Protein 6TIF (pdb70)

B-factor: mean 27.24, std 13.53, range [11.09, 90.0]

Nearest PDB structures (foldseek):
  6tif-assembly1_A  TM=1.012E+00  e=1.739E-13  Listeria monocytogenes EGD-e
  7y8z-assembly1_A  TM=9.713E-01  e=7.853E-07  Streptococcus suis
  7y8z-assembly1_B  TM=9.029E-01  e=2.922E-07  Streptococcus suis
  7y86-assembly1_A  TM=8.867E-01  e=3.058E-06  Streptococcus suis
  5us5-assembly1_B  TM=7.393E-01  e=7.383E-07  Enterococcus faecalis V583

Sequence (171 aa):
DSKDQTMFYNFGDDSIEEDVKKLMKQVYVALEEKGYNPVNQIVGYLLSGDPAYIPRHKDARSMMIRRLERDEIIEELVKAYLKNNEIGDQTMFYNFGDDSIEEDVKKLMKQVYVALEEKGYNPVNQIVGYLLSGDPAYIPRHKDARSMIRRLERDEIIEELVKAYLKNNEIG

Radius of gyration: 17.4 Å; Cα contacts (8 Å, |Δi|>4): 163; chains: 2; bounding box: 44×41×52 Å

InterPro domains:
  IPR009309 IreB regulatory phosphoprotein-like [MF_01507] (1-85)
  IPR009309 IreB regulatory phosphoprotein-like [NF003997] (4-84)
  IPR009309 IreB regulatory phosphoprotein-like [PF06135] (5-83)
  IPR009309 IreB regulatory phosphoprotein-like [PIRSF037258] (1-86)
  IPR009309 IreB regulatory phosphoprotein-like [PTHR40067] (1-87)

Foldseek 3Di:
DDDDDPPDDDPDDDDLLRLLVVLLVQQCCVQVVVPHDSVVLVVVCLVPVDCVSGDPGDCNSVSSVVDDSVSNVVSVVVVVCVVVVND/DDDDDDDVCPCVLLVLLVVLLVQQQVQQVVVPHDSVVLLVVCLVPVDLVSTDPGSPSSVSVVVDDSVSNVVNVVVVVDVVVVDD

Secondary structure (P-SEA, 3-state):
cbbbbbccccaaaaaaaaaaaaaaaaaaaaaccaaaaaaaaaaacccccccccccaaaaaaaaccaaaaaaaaaaaaaaaaccc/cccccccccccccccaaaaaaaaaaaaaaaaaaaccaaaaaaaaaaacccccccccccaaaaaaaaccaaaaaaaaaaaaaaaaccc

Organism: Listeria monocytogenes serovar 1/2a (strain ATCC BAA-679 / EGD-e) (NCBI:txid169963)

Structure (mmCIF, N/CA/C/O backbone):
data_6TIF
#
_entry.id   6TIF
#
_cell.length_a   38.788
_cell.length_b   58.619
_cell.length_c   74.449
_cell.angle_alpha   90.000
_cell.angle_beta   90.000
_cell.angle_gamma   90.000
#
_symmetry.space_group_name_H-M   'P 21 21 21'
#
loop_
_entity.id
_entity.type
_entity.pdbx_description
1 polymer 'UPF0297 protein lmo1503'
2 non-polymer 'SULFATE ION'
3 water water
#
loop_
_atom_site.group_PDB
_atom_site.id
_atom_site.type_symbol
_atom_site.label_atom_id
_atom_site.label_alt_id
_atom_site.label_comp_id
_atom_site.label_asym_id
_atom_site.label_entity_id
_atom_site.label_seq_id
_atom_site.pdbx_PDB_ins_code
_atom_site.Cartn_x
_atom_site.Cartn_y
_atom_site.Cartn_z
_atom_site.occupancy
_atom_site.B_iso_or_equiv
_atom_site.auth_seq_id
_atom_site.auth_comp_id
_atom_site.auth_asym_id
_atom_site.auth_atom_id
_atom_site.pdbx_PDB_model_num
ATOM 1 N N . ASP A 1 2 ? 7.581 0.687 16.382 1.000 58.434 2 ASP B N 1
ATOM 2 C CA . ASP A 1 2 ? 6.678 0.518 17.567 1.000 62.253 2 ASP B CA 1
ATOM 3 C C . ASP A 1 2 ? 5.493 -0.411 17.250 1.000 59.495 2 ASP B C 1
ATOM 4 O O . ASP A 1 2 ? 4.422 -0.224 17.917 1.000 48.820 2 ASP B O 1
ATOM 7 N N . SER A 1 3 ? 5.672 -1.371 16.315 1.000 53.572 3 SER B N 1
ATOM 8 C CA . SER A 1 3 ? 4.677 -2.414 15.908 1.000 46.248 3 SER B CA 1
ATOM 9 C C . SER A 1 3 ? 4.979 -3.734 16.646 1.000 42.115 3 SER B C 1
ATOM 10 O O . SER A 1 3 ? 6.158 -3.968 16.942 1.000 69.993 3 SER B O 1
ATOM 18 N N . LYS A 1 4 ? 3.981 -4.577 16.931 1.000 38.801 4 LYS B N 1
ATOM 19 C CA . LYS A 1 4 ? 4.180 -5.895 17.603 1.000 46.527 4 LYS B CA 1
ATOM 20 C C . LYS A 1 4 ? 3.144 -6.907 17.095 1.000 46.753 4 LYS B C 1
ATOM 21 O O . LYS A 1 4 ? 2.408 -6.541 16.170 1.000 45.944 4 LYS B O 1
ATOM 40 N N . ASP A 1 5 ? 3.128 -8.137 17.637 1.000 43.316 5 ASP B N 1
ATOM 41 C CA . ASP A 1 5 ? 2.147 -9.199 17.265 1.000 37.751 5 ASP B CA 1
ATOM 42 C C . ASP A 1 5 ? 1.954 -10.189 18.419 1.000 38.086 5 ASP B C 1
ATOM 43 O O . ASP A 1 5 ? 2.979 -10.690 18.954 1.000 42.576 5 ASP B O 1
ATOM 52 N N . GLN A 1 6 ? 0.682 -10.477 18.732 1.000 43.541 6 GLN B N 1
ATOM 53 C CA . GLN A 1 6 ? 0.221 -11.465 19.752 1.000 43.972 6 GLN B CA 1
ATOM 54 C C . GLN A 1 6 ? 0.462 -12.877 19.201 1.000 43.722 6 GLN B C 1
ATOM 55 O O . GLN A 1 6 ? -0.248 -13.289 18.252 1.000 56.250 6 GLN B O 1
ATOM 64 N N . THR A 1 7 ? 1.471 -13.547 19.771 1.000 37.197 7 THR B N 1
ATOM 65 C CA . THR A 1 7 ? 1.928 -14.926 19.472 1.000 29.246 7 THR B CA 1
ATOM 66 C C . THR A 1 7 ? 1.029 -15.956 20.172 1.000 32.034 7 THR B C 1
ATOM 67 O O . THR A 1 7 ? 1.613 -16.901 20.788 1.000 25.192 7 THR B O 1
ATOM 78 N N . MET A 1 8 ? -0.303 -15.869 19.953 1.000 35.901 8 MET B N 1
ATOM 79 C CA . MET A 1 8 ? -1.404 -16.626 20.657 1.000 50.493 8 MET B CA 1
ATOM 80 C C . MET A 1 8 ? -2.144 -17.659 19.758 1.000 41.541 8 MET B C 1
ATOM 81 O O . MET A 1 8 ? -3.067 -18.353 20.260 1.000 52.580 8 MET B O 1
ATOM 95 N N . PHE A 1 9 ? -1.819 -17.725 18.462 1.000 35.597 9 PHE B N 1
ATOM 96 C CA . PHE A 1 9 ? -2.283 -18.710 17.434 1.000 26.742 9 PHE B CA 1
ATOM 97 C C . PHE A 1 9 ? -1.394 -18.476 16.223 1.000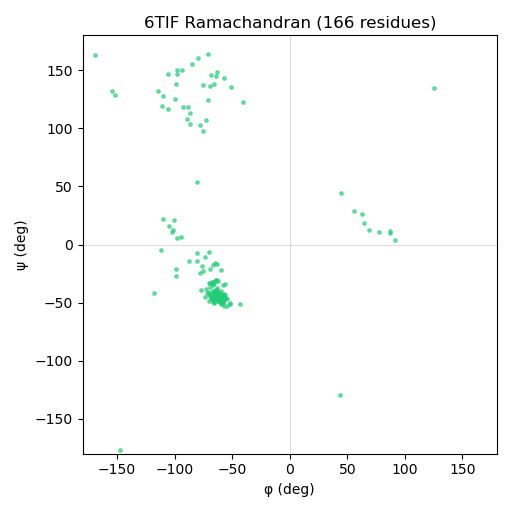 21.626 9 PHE B C 1
ATOM 98 O O . PHE A 1 9 ? -0.673 -17.424 16.207 1.000 23.530 9 PHE B O 1
ATOM 115 N N . TYR A 1 10 ? -1.335 -19.407 15.275 1.000 15.947 10 TYR B N 1
ATOM 116 C CA . TYR A 1 10 ? -0.523 -19.176 14.066 1.000 15.123 10 TYR B CA 1
ATOM 117 C C . TYR A 1 10 ? -1.230 -18.125 13.231 1.000 13.428 10 TYR B C 1
ATOM 118 O O . TYR A 1 10 ? -2.416 -18.293 12.867 1.000 15.442 10 TYR B O 1
ATOM 136 N N . ASN A 1 11 ? -0.480 -17.076 12.947 1.000 15.833 11 ASN B N 1
ATOM 137 C CA . ASN A 1 11 ? -0.968 -15.842 12.312 1.000 15.815 11 ASN B CA 1
ATOM 138 C C . ASN A 1 11 ? -0.369 -15.794 10.920 1.000 14.131 11 ASN B C 1
ATOM 139 O O . ASN A 1 11 ? 0.865 -15.675 10.794 1.000 19.161 11 ASN B O 1
ATOM 150 N N . PHE A 1 12 ? -1.204 -15.780 9.880 1.000 15.760 12 PHE B N 1
ATOM 151 C CA . PHE A 1 12 ? -0.682 -15.802 8.502 1.000 18.473 12 PHE B CA 1
ATOM 152 C C . PHE A 1 12 ? -0.709 -14.408 7.890 1.000 20.646 12 PHE B C 1
ATOM 153 O O . PHE A 1 12 ? -0.514 -14.289 6.654 1.000 27.228 12 PHE B O 1
ATOM 170 N N . GLY A 1 13 ? -0.927 -13.394 8.729 1.000 19.076 13 GLY B N 1
ATOM 171 C CA . GLY A 1 13 ? -0.733 -11.988 8.350 1.000 19.883 13 GLY B CA 1
ATOM 172 C C . GLY A 1 13 ? -1.982 -11.163 8.602 1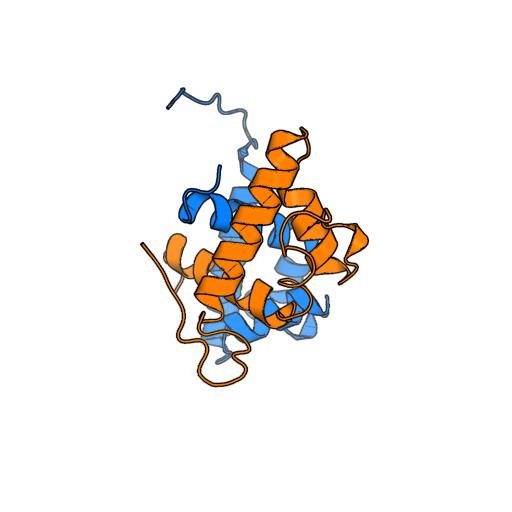.000 16.178 13 GLY B C 1
ATOM 173 O O . GLY A 1 13 ? -3.101 -11.599 8.210 1.000 19.440 13 GLY B O 1
ATOM 177 N N . ASP A 1 14 ? -1.777 -9.997 9.195 1.000 16.496 14 ASP B N 1
ATOM 178 C CA . ASP A 1 14 ? -2.828 -9.000 9.514 1.000 15.663 14 ASP B CA 1
ATOM 179 C C . ASP A 1 14 ? -2.881 -7.891 8.455 1.000 17.632 14 ASP B C 1
ATOM 180 O O . ASP A 1 14 ? -3.898 -7.184 8.397 1.000 24.889 14 ASP B O 1
ATOM 189 N N . ASP A 1 15 ? -1.802 -7.688 7.676 1.000 17.606 15 ASP B N 1
ATOM 190 C CA . ASP A 1 15 ? -1.783 -6.636 6.640 1.000 16.577 15 ASP B CA 1
ATOM 191 C C . ASP A 1 15 ? -2.936 -6.842 5.658 1.000 16.357 15 ASP B C 1
ATOM 192 O O . ASP A 1 15 ? -3.220 -7.989 5.295 1.000 19.531 15 ASP B O 1
ATOM 201 N N . SER A 1 16 ? -3.514 -5.740 5.197 1.000 17.124 16 SER B N 1
ATOM 202 C CA . SER A 1 16 ? -4.430 -5.703 4.028 1.000 17.057 16 SER B CA 1
ATOM 203 C C . SER A 1 16 ? -3.598 -5.952 2.759 1.000 15.560 16 SER B C 1
ATOM 204 O O . SER A 1 16 ? -2.329 -5.841 2.821 1.000 17.504 16 SER B O 1
ATOM 212 N N . ILE A 1 17 ? -4.238 -6.283 1.642 1.000 16.220 17 ILE B N 1
ATOM 213 C CA . ILE A 1 17 ? -3.484 -6.393 0.350 1.000 18.854 17 ILE B CA 1
ATOM 214 C C . ILE A 1 17 ? -2.779 -5.066 0.071 1.000 18.234 17 ILE B C 1
ATOM 215 O O . ILE A 1 17 ? -1.624 -5.101 -0.409 1.000 19.686 17 ILE B O 1
ATOM 231 N N . GLU A 1 18 ? -3.461 -3.939 0.291 1.000 18.776 18 GLU B N 1
ATOM 232 C CA . GLU A 1 18 ? -2.865 -2.611 0.045 1.000 17.523 18 GLU B CA 1
ATOM 233 C C . GLU A 1 18 ? -1.545 -2.501 0.839 1.000 17.043 18 GLU B C 1
ATOM 234 O O . GLU A 1 18 ? -0.493 -2.059 0.236 1.000 17.838 18 GLU B O 1
ATOM 246 N N . GLU A 1 19 ? -1.545 -2.896 2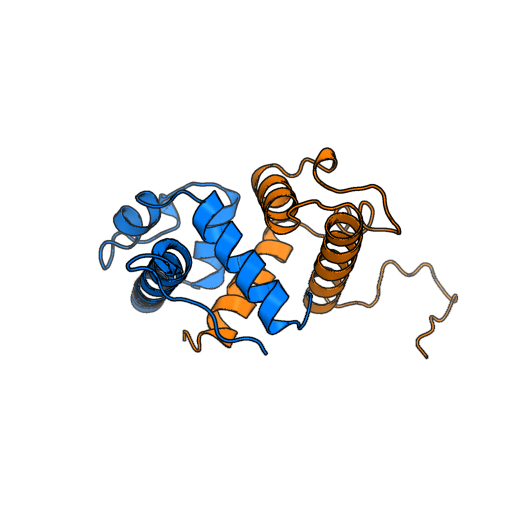.115 1.000 18.501 19 GLU B N 1
ATOM 247 C CA . GLU A 1 19 ? -0.317 -2.844 2.960 1.000 19.145 19 GLU B CA 1
ATOM 248 C C . GLU A 1 19 ? 0.755 -3.797 2.426 1.000 16.487 19 GLU B C 1
ATOM 249 O O . GLU A 1 19 ? 1.971 -3.386 2.445 1.000 20.260 19 GLU B O 1
ATOM 261 N N . ASP A 1 20 ? 0.347 -5.008 2.033 1.000 15.881 20 ASP B N 1
ATOM 262 C CA . ASP A 1 20 ? 1.281 -6.050 1.562 1.000 15.216 20 ASP B CA 1
ATOM 263 C C . ASP A 1 20 ? 1.957 -5.535 0.299 1.000 15.165 20 ASP B C 1
ATOM 264 O O . ASP A 1 20 ? 3.190 -5.716 0.160 1.000 17.234 20 ASP B O 1
ATOM 273 N N . VAL A 1 21 ? 1.185 -4.991 -0.642 1.000 16.114 21 VAL B N 1
ATOM 274 C CA . VAL A 1 21 ? 1.803 -4.489 -1.898 1.000 14.969 21 VAL B CA 1
ATOM 275 C C . VAL A 1 21 ? 2.810 -3.377 -1.582 1.000 14.875 21 VAL B C 1
ATOM 276 O O . VAL A 1 21 ? 3.901 -3.354 -2.197 1.000 17.262 21 VAL B O 1
ATOM 289 N N . LYS A 1 22 ? 2.467 -2.459 -0.696 1.000 15.062 22 LYS B N 1
ATOM 290 C CA . LYS A 1 22 ? 3.386 -1.354 -0.358 1.000 15.497 22 LYS B CA 1
ATOM 291 C C . LYS A 1 22 ? 4.671 -1.941 0.232 1.000 17.286 22 LYS B C 1
ATOM 292 O O . LYS A 1 22 ? 5.802 -1.515 -0.203 1.000 21.433 22 LYS B O 1
ATOM 311 N N . LYS A 1 23 ? 4.537 -2.918 1.120 1.000 16.595 23 LYS B N 1
ATOM 312 C CA . LYS A 1 23 ? 5.725 -3.515 1.794 1.000 19.310 23 LYS B CA 1
ATOM 313 C C . LYS A 1 23 ? 6.600 -4.196 0.741 1.000 17.356 23 LYS B C 1
ATOM 314 O O . LYS A 1 23 ? 7.836 -4.026 0.772 1.000 19.743 23 LYS B O 1
ATOM 333 N N . LEU A 1 24 ? 5.990 -4.970 -0.140 1.000 15.784 24 LEU B N 1
ATOM 334 C CA . LEU A 1 24 ? 6.720 -5.704 -1.199 1.000 16.235 24 LEU B CA 1
ATOM 335 C C . LEU A 1 24 ? 7.458 -4.692 -2.065 1.000 16.551 24 LEU B C 1
ATOM 336 O O . LEU A 1 24 ? 8.692 -4.880 -2.376 1.000 16.453 24 LEU B O 1
ATOM 352 N N . MET A 1 25 ? 6.751 -3.676 -2.524 1.000 18.258 25 MET B N 1
ATOM 353 C CA . MET A 1 25 ? 7.334 -2.707 -3.488 1.000 17.673 25 MET B CA 1
ATOM 354 C C . MET A 1 25 ? 8.505 -1.976 -2.828 1.000 17.362 25 MET B C 1
ATOM 355 O O . MET A 1 25 ? 9.558 -1.780 -3.487 1.000 18.445 25 MET B O 1
ATOM 369 N N . LYS A 1 26 ? 8.363 -1.631 -1.543 1.000 16.882 26 LYS B N 1
ATOM 370 C CA . LYS A 1 26 ? 9.442 -0.913 -0.815 1.000 19.942 26 LYS B CA 1
ATOM 371 C C . LYS A 1 26 ? 10.668 -1.824 -0.654 1.000 18.283 26 LYS B C 1
ATOM 372 O O . LYS A 1 26 ? 11.813 -1.374 -0.935 1.000 21.105 26 LYS B O 1
ATOM 391 N N . GLN A 1 27 ? 10.462 -3.041 -0.179 1.000 19.246 27 GLN B N 1
ATOM 392 C CA . GLN A 1 27 ? 11.581 -3.986 0.104 1.000 21.717 27 GLN B CA 1
ATOM 393 C C . GLN A 1 27 ? 12.330 -4.245 -1.209 1.000 19.261 27 GLN B C 1
ATOM 394 O O . GLN A 1 27 ? 13.562 -4.224 -1.211 1.000 22.579 27 GLN B O 1
ATOM 408 N N . VAL A 1 28 ? 11.609 -4.502 -2.289 1.000 16.511 28 VAL B N 1
ATOM 409 C CA . VAL A 1 28 ? 12.253 -4.863 -3.583 1.000 15.615 28 VAL B CA 1
ATOM 410 C C . VAL A 1 28 ? 13.006 -3.659 -4.114 1.000 17.365 28 VAL B C 1
ATOM 411 O O . VAL A 1 28 ? 14.153 -3.836 -4.577 1.000 18.505 28 VAL B O 1
ATOM 424 N N . TYR A 1 29 ? 12.376 -2.497 -4.080 1.000 16.457 29 TYR B N 1
ATOM 425 C CA . TYR A 1 29 ? 12.986 -1.239 -4.568 1.000 19.716 29 TYR B CA 1
ATOM 426 C C . TYR A 1 29 ? 14.299 -0.991 -3.825 1.000 20.337 29 TYR B C 1
ATOM 427 O O . TYR A 1 29 ? 15.328 -0.746 -4.489 1.000 20.011 29 TYR B O 1
ATOM 445 N N . VAL A 1 30 ? 14.266 -1.012 -2.487 1.000 19.698 30 VAL B N 1
ATOM 446 C CA . VAL A 1 30 ? 15.466 -0.710 -1.658 1.000 22.691 30 VAL B CA 1
ATOM 447 C C . VAL A 1 30 ? 16.555 -1.727 -2.001 1.000 22.897 30 VAL B C 1
ATOM 448 O O . VAL A 1 30 ? 17.711 -1.287 -2.213 1.000 27.731 30 VAL B O 1
ATOM 461 N N . ALA A 1 31 ? 16.232 -3.023 -2.048 1.000 22.188 31 ALA B N 1
ATOM 462 C CA . ALA A 1 31 ? 17.242 -4.093 -2.259 1.000 23.235 31 ALA B CA 1
ATOM 463 C C . ALA A 1 31 ? 17.950 -3.844 -3.603 1.000 23.545 31 ALA B C 1
ATOM 464 O O . ALA A 1 31 ? 19.209 -3.948 -3.736 1.000 24.598 31 ALA B O 1
ATOM 471 N N . LEU A 1 32 ? 17.159 -3.554 -4.621 1.000 18.180 32 LEU B N 1
ATOM 472 C CA . LEU A 1 32 ? 17.693 -3.380 -5.988 1.000 16.730 32 LEU B CA 1
ATOM 473 C C . LEU A 1 32 ? 18.440 -2.041 -6.114 1.000 16.808 32 LEU B C 1
ATOM 474 O O . LEU A 1 32 ? 19.566 -2.036 -6.731 1.000 18.314 32 LEU B O 1
ATOM 490 N N . GLU A 1 33 ? 17.869 -0.961 -5.606 1.000 20.002 33 GLU B N 1
ATOM 491 C CA . GLU A 1 33 ? 18.440 0.408 -5.737 1.000 22.583 33 GLU B CA 1
ATOM 492 C C . GLU A 1 33 ? 19.825 0.442 -5.081 1.000 23.802 33 GLU B C 1
ATOM 493 O O . GLU A 1 33 ? 20.793 0.978 -5.722 1.000 27.086 33 GLU B O 1
ATOM 505 N N . GLU A 1 34 ? 19.957 -0.199 -3.919 1.000 25.883 34 GLU B N 1
ATOM 506 C CA . GLU A 1 34 ? 21.233 -0.281 -3.150 1.000 30.943 34 GLU B CA 1
ATOM 507 C C . GLU A 1 34 ? 22.341 -0.911 -4.007 1.000 27.868 34 GLU B C 1
ATOM 508 O O . GLU A 1 34 ? 23.540 -0.552 -3.820 1.000 34.166 34 GLU B O 1
ATOM 520 N N . LYS A 1 35 ? 21.985 -1.872 -4.857 1.000 25.829 35 LYS B N 1
ATOM 521 C CA . LYS A 1 35 ? 22.954 -2.685 -5.633 1.000 24.100 35 LYS B CA 1
ATOM 522 C C . LYS A 1 35 ? 23.116 -2.144 -7.068 1.000 24.274 35 LYS B C 1
ATOM 523 O O . LYS A 1 35 ? 23.871 -2.775 -7.814 1.000 27.547 35 LYS B O 1
ATOM 542 N N . GLY A 1 36 ? 22.508 -1.004 -7.422 1.000 21.548 36 GLY B N 1
ATOM 543 C CA . GLY A 1 36 ? 22.698 -0.309 -8.716 1.000 22.148 36 GLY B CA 1
ATOM 544 C C . GLY A 1 36 ? 21.7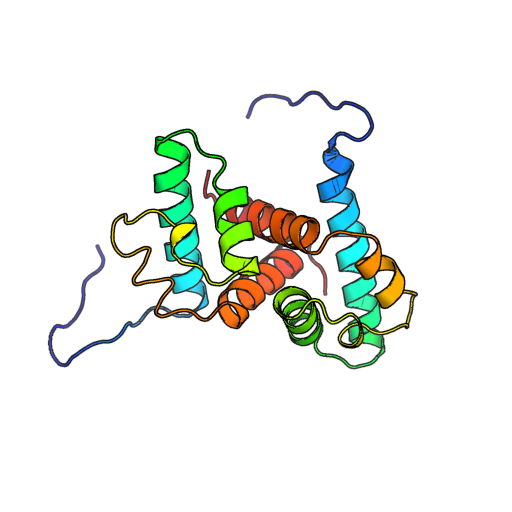62 -0.800 -9.813 1.000 18.664 36 GLY B C 1
ATOM 545 O O . GLY A 1 36 ? 21.975 -0.466 -11.006 1.000 19.576 36 GLY B O 1
ATOM 549 N N . TYR A 1 37 ? 20.752 -1.583 -9.462 1.000 15.852 37 TYR B N 1
ATOM 550 C CA . TYR A 1 37 ? 19.777 -2.088 -10.464 1.000 16.057 37 TYR B CA 1
ATOM 551 C C . TYR A 1 37 ? 18.690 -1.053 -10.696 1.000 17.283 37 TYR B C 1
ATOM 552 O O . TYR A 1 37 ? 18.424 -0.241 -9.818 1.000 19.028 37 TYR B O 1
ATOM 570 N N . ASN A 1 38 ? 18.085 -1.130 -11.874 1.000 16.755 38 ASN B N 1
ATOM 571 C CA . ASN A 1 38 ? 16.783 -0.496 -12.182 1.000 16.481 38 ASN B CA 1
ATOM 572 C C . ASN A 1 38 ? 15.683 -1.359 -11.581 1.000 17.857 38 ASN B C 1
ATOM 573 O O . ASN A 1 38 ? 15.359 -2.408 -12.110 1.000 16.381 38 ASN B O 1
ATOM 584 N N . PRO A 1 39 ? 15.098 -0.962 -10.436 1.000 18.659 39 PRO B N 1
ATOM 585 C CA . PRO A 1 39 ? 14.112 -1.808 -9.764 1.000 17.309 39 PRO B CA 1
ATOM 586 C C . PRO A 1 39 ? 12.820 -1.993 -10.554 1.000 17.776 39 PRO B C 1
ATOM 587 O O . PRO A 1 39 ? 12.232 -3.066 -10.456 1.000 18.508 39 PRO B O 1
ATOM 598 N N . VAL A 1 40 ? 12.411 -0.966 -11.295 1.000 15.668 40 VAL B N 1
ATOM 599 C CA . VAL A 1 40 ? 11.123 -1.014 -12.052 1.000 15.281 40 VAL B CA 1
ATOM 600 C C . VAL A 1 40 ? 11.197 -2.176 -13.037 1.000 16.014 40 VAL B C 1
ATOM 601 O O . VAL A 1 40 ? 10.249 -2.957 -13.132 1.000 16.614 40 VAL B O 1
ATOM 614 N N . ASN A 1 41 ? 12.327 -2.349 -13.709 1.000 15.980 41 ASN B N 1
ATOM 615 C CA . ASN A 1 41 ? 12.424 -3.405 -14.741 1.000 16.671 41 ASN B CA 1
ATOM 616 C C . ASN A 1 41 ? 12.270 -4.792 -14.100 1.000 15.747 41 ASN B C 1
ATOM 617 O O . ASN A 1 41 ? 11.712 -5.670 -14.746 1.000 16.983 41 ASN B O 1
ATOM 628 N N . GLN A 1 42 ? 12.843 -5.039 -12.918 1.000 15.028 42 GLN B N 1
ATOM 629 C CA . GLN A 1 42 ? 12.712 -6.359 -12.263 1.000 16.227 42 GLN B CA 1
ATOM 630 C C . GLN A 1 42 ? 11.250 -6.580 -11.858 1.000 14.325 42 GLN B C 1
ATOM 631 O O . GLN A 1 42 ? 10.772 -7.705 -12.006 1.000 15.385 42 GLN B O 1
ATOM 645 N N . ILE A 1 43 ? 10.596 -5.544 -11.333 1.000 12.486 43 ILE B N 1
ATOM 646 C CA . ILE A 1 43 ? 9.198 -5.686 -10.841 1.000 13.478 43 ILE B CA 1
ATOM 647 C C . ILE A 1 43 ? 8.314 -5.981 -12.068 1.000 13.771 43 ILE B C 1
ATOM 648 O O . ILE A 1 43 ? 7.477 -6.898 -12.013 1.000 14.458 43 ILE B O 1
ATOM 664 N N . VAL A 1 44 ? 8.528 -5.253 -13.157 1.000 13.725 44 VAL B N 1
ATOM 665 C CA . VAL A 1 44 ? 7.737 -5.454 -14.416 1.000 15.269 44 VAL B CA 1
ATOM 666 C C . VAL A 1 44 ? 7.969 -6.887 -14.904 1.000 15.175 44 VAL B C 1
ATOM 667 O O . VAL A 1 44 ? 7.017 -7.560 -15.280 1.000 15.564 44 VAL B O 1
ATOM 680 N N . GLY A 1 45 ? 9.229 -7.346 -14.966 1.000 14.748 45 GLY B N 1
ATOM 681 C CA . GLY A 1 45 ? 9.527 -8.696 -15.435 1.000 15.641 45 GLY B CA 1
ATOM 682 C C . GLY A 1 45 ? 8.843 -9.731 -14.567 1.000 13.737 45 GLY B C 1
ATOM 683 O O . GLY A 1 45 ? 8.319 -10.705 -15.104 1.000 14.201 45 GLY B O 1
ATOM 687 N N . TYR A 1 46 ? 8.817 -9.507 -13.247 1.000 13.292 46 TYR B N 1
ATOM 688 C CA . TYR A 1 46 ? 8.120 -10.414 -12.326 1.000 12.332 46 TYR B CA 1
ATOM 689 C C . TYR A 1 46 ? 6.621 -10.427 -12.675 1.000 11.879 46 TYR B C 1
ATOM 690 O O . TYR A 1 46 ? 6.027 -11.527 -12.775 1.000 12.930 46 TYR B O 1
ATOM 708 N N . LEU A 1 47 ? 6.036 -9.243 -12.829 1.000 11.539 47 LEU B N 1
ATOM 709 C CA . LEU A 1 47 ? 4.559 -9.165 -13.032 1.000 14.683 47 LEU B CA 1
ATOM 710 C C . LEU A 1 47 ? 4.170 -9.824 -14.351 1.000 17.142 47 LEU B C 1
ATOM 711 O O . LEU A 1 47 ? 3.108 -10.443 -14.373 1.000 17.441 47 LEU B O 1
ATOM 727 N N . LEU A 1 48 ? 5.024 -9.772 -15.376 1.000 14.146 48 LEU B N 1
ATOM 728 C CA . LEU A 1 48 ? 4.765 -10.415 -16.692 1.000 16.133 48 LEU B CA 1
ATOM 729 C C . LEU A 1 48 ? 4.945 -11.932 -16.662 1.000 15.894 48 LEU B C 1
ATOM 730 O O . LEU A 1 48 ? 4.357 -12.597 -17.525 1.000 24.145 48 LEU B O 1
ATOM 746 N N . SER A 1 49 ? 5.708 -12.481 -15.718 1.000 17.068 49 SER B N 1
ATOM 747 C CA . SER A 1 49 ? 6.155 -13.890 -15.770 1.000 18.092 49 SER B CA 1
ATOM 748 C C . SER A 1 49 ? 5.626 -14.715 -14.598 1.000 17.055 49 SER B C 1
ATOM 749 O O . SER A 1 49 ? 5.392 -15.900 -14.816 1.000 20.671 49 SER B O 1
ATOM 757 N N . GLY A 1 50 ? 5.632 -14.157 -13.386 1.000 15.815 50 GLY B N 1
ATOM 758 C CA . GLY A 1 50 ? 5.440 -14.894 -12.132 1.000 15.171 50 GLY B CA 1
ATOM 759 C C . GLY A 1 50 ? 6.674 -15.653 -11.690 1.000 15.761 50 GLY B C 1
ATOM 760 O O . GLY A 1 50 ? 6.552 -16.439 -10.780 1.000 19.009 50 GLY B O 1
ATOM 764 N N . ASP A 1 51 ? 7.829 -15.408 -12.321 1.000 16.538 51 ASP B N 1
ATOM 765 C CA . ASP A 1 51 ? 9.098 -16.120 -12.033 1.000 16.046 51 ASP B CA 1
ATOM 766 C C . ASP A 1 51 ? 9.786 -15.375 -10.890 1.000 17.164 51 ASP B C 1
ATOM 767 O O . ASP A 1 51 ? 10.186 -14.221 -11.047 1.000 16.361 51 ASP B O 1
ATOM 776 N N . PRO A 1 52 ? 9.918 -15.992 -9.693 1.000 16.744 52 PRO B N 1
ATOM 777 C CA . PRO A 1 52 ? 10.526 -15.308 -8.564 1.000 17.730 52 PRO B CA 1
ATOM 778 C C . PRO A 1 52 ? 12.004 -14.983 -8.795 1.000 15.144 52 PRO B C 1
ATOM 779 O O . PRO A 1 52 ? 12.524 -14.193 -8.009 1.000 16.372 52 PRO B O 1
ATOM 790 N N . ALA A 1 53 ? 12.657 -15.597 -9.792 1.000 14.849 53 ALA B N 1
ATOM 791 C CA . ALA A 1 53 ? 14.096 -15.332 -10.040 1.000 15.444 53 ALA B CA 1
ATOM 792 C C . ALA A 1 53 ? 14.334 -13.856 -10.349 1.000 15.562 53 ALA B C 1
ATOM 793 O O . ALA A 1 53 ? 15.471 -13.403 -10.200 1.000 16.664 53 ALA B O 1
ATOM 800 N N . TYR A 1 54 ? 13.320 -13.099 -10.799 1.000 12.840 54 TYR B N 1
ATOM 801 C CA . TYR A 1 54 ? 13.441 -11.637 -11.038 1.000 15.047 54 TYR B CA 1
ATOM 802 C C . TYR A 1 54 ? 13.646 -10.854 -9.726 1.000 13.299 54 TYR B C 1
ATOM 803 O O . TYR A 1 54 ? 14.001 -9.672 -9.745 1.000 14.330 54 TYR B O 1
ATOM 821 N N . ILE A 1 55 ? 13.323 -11.479 -8.591 1.000 15.410 55 ILE B N 1
ATOM 822 C CA . ILE A 1 55 ? 13.251 -10.799 -7.287 1.000 16.198 55 ILE B CA 1
ATOM 823 C C . ILE A 1 55 ? 14.414 -11.288 -6.422 1.000 17.046 55 ILE B C 1
ATOM 824 O O . ILE A 1 55 ? 14.606 -12.481 -6.206 1.000 18.709 55 ILE B O 1
ATOM 840 N N . PRO A 1 56 ? 15.211 -10.374 -5.847 1.000 19.400 56 PRO B N 1
ATOM 841 C CA . PRO A 1 56 ? 16.323 -10.787 -4.984 1.000 19.725 56 PRO B CA 1
ATOM 842 C C . PRO A 1 56 ? 15.819 -11.500 -3.729 1.000 21.560 56 PRO B C 1
ATOM 843 O O . PRO A 1 56 ? 14.782 -11.160 -3.247 1.000 22.631 56 PRO B O 1
ATOM 854 N N . ARG A 1 57 ? 16.564 -12.493 -3.253 1.000 28.773 57 ARG B N 1
ATOM 855 C CA . ARG A 1 57 ? 16.315 -13.121 -1.933 1.000 27.834 57 ARG B CA 1
ATOM 856 C C . ARG A 1 57 ? 16.815 -12.128 -0.888 1.000 29.796 57 ARG B C 1
ATOM 857 O O . ARG A 1 57 ? 18.029 -12.034 -0.687 1.000 37.920 57 ARG B O 1
ATOM 878 N N . HIS A 1 58 ? 15.919 -11.339 -0.320 1.000 32.516 58 HIS B N 1
ATOM 879 C CA . HIS A 1 58 ? 16.272 -10.284 0.657 1.000 37.050 58 HIS B CA 1
ATOM 880 C C . HIS A 1 58 ? 15.072 -10.110 1.566 1.000 41.623 58 HIS B C 1
ATOM 881 O O . HIS A 1 58 ? 13.951 -9.958 1.035 1.000 49.977 58 HIS B O 1
ATOM 896 N N . LYS A 1 59 ? 15.317 -10.166 2.873 1.000 47.737 59 LYS B N 1
ATOM 897 C CA . LYS A 1 59 ? 14.248 -10.267 3.893 1.000 48.838 59 LYS B CA 1
ATOM 898 C C . LYS A 1 59 ? 13.235 -11.306 3.394 1.000 39.580 59 LYS B C 1
ATOM 899 O O . LYS A 1 59 ? 13.667 -12.406 2.994 1.000 47.896 59 LYS B O 1
ATOM 918 N N . ASP A 1 60 ? 11.948 -10.962 3.392 1.000 45.191 60 ASP B N 1
ATOM 919 C CA . ASP A 1 60 ? 10.838 -11.911 3.111 1.000 49.965 60 ASP B CA 1
ATOM 920 C C . ASP A 1 60 ? 10.215 -11.569 1.754 1.000 50.693 60 ASP B C 1
ATOM 921 O O . ASP A 1 60 ? 9.039 -11.944 1.532 1.000 51.137 60 ASP B O 1
ATOM 930 N N . ALA A 1 61 ? 10.973 -10.883 0.888 1.000 39.685 61 ALA B N 1
ATOM 931 C CA . ALA A 1 61 ? 10.576 -10.546 -0.496 1.000 32.661 61 ALA B CA 1
ATOM 932 C C . ALA A 1 61 ? 9.919 -11.760 -1.171 1.000 29.979 61 ALA B C 1
ATOM 933 O O . ALA A 1 61 ? 8.815 -11.613 -1.738 1.000 28.314 61 ALA B O 1
ATOM 940 N N . ARG A 1 62 ? 10.580 -12.916 -1.130 1.000 26.772 62 ARG B N 1
ATOM 941 C CA . ARG A 1 62 ? 10.149 -14.127 -1.871 1.000 25.729 62 ARG B CA 1
ATOM 942 C C . ARG A 1 62 ? 8.867 -14.637 -1.213 1.000 28.486 62 ARG B C 1
ATOM 943 O O . ARG A 1 62 ? 7.957 -15.101 -1.970 1.000 29.572 62 ARG B O 1
ATOM 964 N N . SER A 1 63 ? 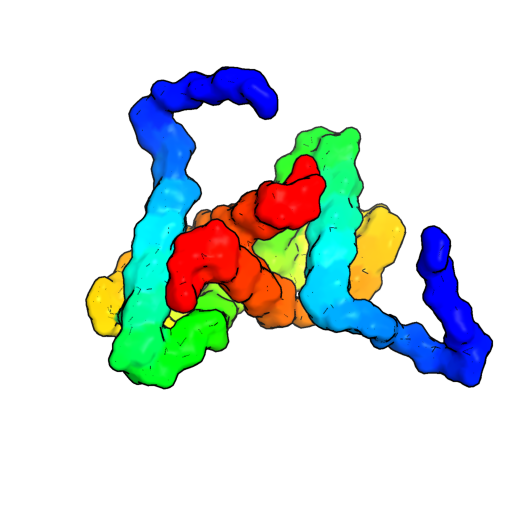8.779 -14.521 0.127 1.000 41.900 63 SER B N 1
ATOM 965 C CA . SER A 1 63 ? 7.596 -14.929 0.943 1.000 35.717 63 SER B CA 1
ATOM 966 C C . SER A 1 63 ? 6.426 -13.974 0.670 1.000 28.725 63 SER B C 1
ATOM 967 O O . SER A 1 63 ? 5.261 -14.451 0.667 1.000 47.278 63 SER B O 1
ATOM 975 N N . MET A 1 64 ? 6.700 -12.703 0.412 1.000 33.656 64 MET B N 1
ATOM 976 C CA A MET A 1 64 ? 5.640 -11.716 0.077 0.800 30.880 64 MET B CA 1
ATOM 977 C CA B MET A 1 64 ? 5.632 -11.722 0.086 0.200 30.683 64 MET B CA 1
ATOM 978 C C . MET A 1 64 ? 5.063 -12.034 -1.309 1.000 28.909 64 MET B C 1
ATOM 979 O O . MET A 1 64 ? 3.820 -12.026 -1.435 1.000 35.277 64 MET B O 1
ATOM 1005 N N . ILE A 1 65 ? 5.912 -12.345 -2.300 1.000 26.611 65 ILE B N 1
ATOM 1006 C CA . ILE A 1 65 ? 5.399 -12.708 -3.659 1.000 27.534 65 ILE B CA 1
ATOM 1007 C C . ILE A 1 65 ? 4.651 -14.053 -3.626 1.000 27.468 65 ILE B C 1
ATOM 1008 O O . ILE A 1 65 ? 3.693 -14.215 -4.424 1.000 32.582 65 ILE B O 1
ATOM 1024 N N . ARG A 1 66 ? 5.064 -14.987 -2.764 1.000 26.157 66 ARG B N 1
ATOM 1025 C CA . ARG A 1 66 ? 4.392 -16.292 -2.556 1.000 30.767 66 ARG B CA 1
ATOM 1026 C C . ARG A 1 66 ? 2.946 -16.000 -2.129 1.000 28.391 66 ARG B C 1
ATOM 1027 O O . ARG A 1 66 ? 2.023 -16.602 -2.735 1.000 37.128 66 ARG B O 1
ATOM 1048 N N . ARG A 1 67 ? 2.768 -15.100 -1.151 1.000 27.783 67 ARG B N 1
ATOM 1049 C CA . ARG A 1 67 ? 1.464 -14.794 -0.500 1.000 35.303 67 ARG B CA 1
ATOM 1050 C C . ARG A 1 67 ? 0.547 -13.900 -1.331 1.000 29.320 67 ARG B C 1
ATOM 1051 O O . ARG A 1 67 ? -0.666 -13.927 -1.060 1.000 35.367 67 ARG B O 1
ATOM 1072 N N . LEU A 1 68 ? 1.091 -13.093 -2.238 1.000 20.469 68 LEU B N 1
ATOM 1073 C CA . LEU A 1 68 ? 0.296 -12.190 -3.092 1.000 20.841 68 LEU B CA 1
ATOM 1074 C C . LEU A 1 68 ? 0.109 -12.883 -4.434 1.000 21.740 68 LEU B C 1
ATOM 1075 O O . LEU A 1 68 ? 1.022 -13.577 -4.887 1.000 29.285 68 LEU B O 1
ATOM 1091 N N . GLU A 1 69 ? -1.029 -12.655 -5.053 1.000 20.146 69 GLU B N 1
ATOM 1092 C CA . GLU A 1 69 ? -1.243 -13.038 -6.453 1.000 18.656 69 GLU B CA 1
ATOM 1093 C C . GLU A 1 69 ? -0.901 -11.825 -7.298 1.000 15.133 69 GLU B C 1
ATOM 1094 O O . GLU A 1 69 ? -1.111 -10.684 -6.862 1.000 16.712 69 GLU B O 1
ATOM 1106 N N . ARG A 1 70 ? -0.439 -12.063 -8.511 1.000 18.100 70 ARG B N 1
ATOM 1107 C CA . ARG A 1 70 ? -0.145 -10.943 -9.419 1.000 14.824 70 ARG B CA 1
ATOM 1108 C C . ARG A 1 70 ? -1.437 -10.188 -9.747 1.000 11.821 70 ARG B C 1
ATOM 1109 O O . ARG A 1 70 ? -1.339 -8.978 -9.861 1.000 14.758 70 ARG B O 1
ATOM 1130 N N . ASP A 1 71 ? -2.614 -10.839 -9.779 1.000 16.059 71 ASP B N 1
ATOM 1131 C CA . ASP A 1 71 ? -3.860 -10.074 -10.090 1.000 17.189 71 ASP B CA 1
ATOM 1132 C C . ASP A 1 71 ? -4.070 -9.033 -8.983 1.000 16.475 71 ASP B C 1
ATOM 1133 O O . ASP A 1 71 ? -4.451 -7.912 -9.282 1.000 16.016 71 ASP B O 1
ATOM 1142 N N . GLU A 1 72 ? -3.760 -9.377 -7.738 1.000 17.187 72 GLU B N 1
ATOM 1143 C CA . GLU A 1 72 ? -3.914 -8.446 -6.588 1.000 16.778 72 GLU B CA 1
ATOM 1144 C C . GLU A 1 72 ? -2.889 -7.309 -6.649 1.000 13.446 72 GLU B C 1
ATOM 1145 O O . GLU A 1 72 ? -3.241 -6.164 -6.338 1.000 15.057 72 GLU B O 1
ATOM 1157 N N . ILE A 1 73 ? -1.627 -7.617 -6.969 1.000 14.508 73 ILE B N 1
ATOM 1158 C CA . ILE A 1 73 ? -0.588 -6.552 -7.087 1.000 14.781 73 ILE B CA 1
ATOM 1159 C C . ILE A 1 73 ? -0.991 -5.584 -8.207 1.000 12.519 73 ILE B C 1
ATOM 1160 O O . ILE A 1 73 ? -0.968 -4.361 -8.028 1.000 14.649 73 ILE B O 1
ATOM 1176 N N . ILE A 1 74 ? -1.367 -6.137 -9.352 1.000 11.822 74 ILE B N 1
ATOM 1177 C CA . ILE A 1 74 ? -1.722 -5.278 -10.517 1.000 13.348 74 ILE B CA 1
ATOM 1178 C C . ILE A 1 74 ? -2.999 -4.482 -10.232 1.000 13.236 74 ILE B C 1
ATOM 1179 O O . ILE A 1 74 ? -3.039 -3.323 -10.576 1.000 13.185 74 ILE B O 1
ATOM 1195 N N . GLU A 1 75 ? -3.946 -5.061 -9.502 1.000 14.028 75 GLU B N 1
ATOM 1196 C CA . GLU A 1 75 ? -5.166 -4.335 -9.086 1.000 17.003 75 GLU B CA 1
ATOM 1197 C C . GLU A 1 75 ? -4.767 -3.127 -8.247 1.000 13.908 75 GLU B C 1
ATOM 1198 O O . GLU A 1 75 ? -5.229 -2.014 -8.488 1.000 16.320 75 GLU B O 1
ATOM 1210 N N . GLU A 1 76 ? -3.861 -3.348 -7.281 1.000 14.268 76 GLU B N 1
ATOM 1211 C CA . GLU A 1 76 ? -3.458 -2.252 -6.395 1.000 14.888 76 GLU B CA 1
ATOM 1212 C C . GLU A 1 76 ? -2.747 -1.166 -7.217 1.000 15.151 76 GLU B C 1
ATOM 1213 O O . GLU A 1 76 ? -2.988 0.030 -6.957 1.000 16.988 76 GLU B O 1
ATOM 1225 N N . LEU A 1 77 ? -1.899 -1.564 -8.179 1.000 15.006 77 LEU B N 1
ATOM 1226 C CA . LEU A 1 77 ? -1.152 -0.608 -9.023 1.000 15.139 77 LEU B CA 1
ATOM 1227 C C . LEU A 1 77 ? -2.129 0.221 -9.851 1.000 13.268 77 LEU B C 1
ATOM 1228 O O . LEU A 1 77 ? -1.938 1.436 -10.004 1.000 15.260 77 LEU B O 1
ATOM 1244 N N . VAL A 1 78 ? -3.112 -0.447 -10.432 1.000 13.672 78 VAL B N 1
ATOM 1245 C CA . VAL A 1 78 ? -4.096 0.231 -11.307 1.000 14.814 78 VAL B CA 1
ATOM 1246 C C . VAL A 1 78 ? -4.950 1.179 -10.448 1.000 16.314 78 VAL B C 1
ATOM 1247 O O . VAL A 1 78 ? -5.126 2.373 -10.836 1.000 16.800 78 VAL B O 1
ATOM 1260 N N . LYS A 1 79 ? -5.461 0.707 -9.290 1.000 16.526 79 LYS B N 1
ATOM 1261 C CA . LYS A 1 79 ? -6.289 1.575 -8.415 1.000 19.575 79 LYS B CA 1
ATOM 1262 C C . LYS A 1 79 ? -5.503 2.850 -8.047 1.000 20.955 79 LYS B C 1
ATOM 1263 O O . LYS A 1 79 ? -6.040 3.960 -8.125 1.000 23.774 79 LYS B O 1
ATOM 1282 N N . ALA A 1 80 ? -4.250 2.685 -7.659 1.000 19.447 80 ALA B N 1
ATOM 1283 C CA . ALA A 1 80 ? -3.386 3.782 -7.201 1.000 22.224 80 ALA B CA 1
ATOM 1284 C C . ALA A 1 80 ? -3.172 4.758 -8.361 1.000 21.875 80 ALA B C 1
ATOM 1285 O O . ALA A 1 80 ? -3.156 5.965 -8.144 1.000 25.386 80 ALA B O 1
ATOM 1292 N N . TYR A 1 81 ? -2.933 4.229 -9.554 1.000 18.680 81 TYR B N 1
ATOM 1293 C CA . TYR A 1 81 ? -2.643 5.051 -10.750 1.000 19.685 81 TYR B CA 1
ATOM 1294 C C . TYR A 1 81 ? -3.855 5.916 -11.081 1.000 20.915 81 TYR B C 1
ATOM 1295 O O . TYR A 1 81 ? -3.710 7.096 -11.370 1.000 23.197 81 TYR B O 1
ATOM 1313 N N . LEU A 1 82 ? -5.045 5.327 -11.021 1.000 20.205 82 LEU B N 1
ATOM 1314 C CA . LEU A 1 82 ? -6.291 6.064 -11.357 1.000 22.807 82 LEU B CA 1
ATOM 1315 C C . LEU A 1 82 ? -6.546 7.120 -10.280 1.000 26.570 82 LEU B C 1
ATOM 1316 O O . LEU A 1 82 ? -6.867 8.267 -10.622 1.000 33.764 82 LEU B O 1
ATOM 1332 N N . LYS A 1 83 ? -6.428 6.735 -9.018 1.000 28.580 83 LYS B N 1
ATOM 1333 C CA . LYS A 1 83 ? -6.585 7.681 -7.890 1.000 33.316 83 LYS B CA 1
ATOM 1334 C C . LYS A 1 83 ? -5.639 8.882 -8.063 1.000 35.079 83 LYS B C 1
ATOM 1335 O O . LYS A 1 83 ? -6.117 10.014 -8.008 1.000 41.326 83 LYS B O 1
ATOM 1354 N N . ASN A 1 84 ? -4.339 8.638 -8.268 1.000 29.776 84 ASN B N 1
ATOM 1355 C CA . ASN A 1 84 ? -3.281 9.675 -8.168 1.000 34.743 84 ASN B CA 1
ATOM 1356 C C . ASN A 1 84 ? -3.323 10.558 -9.419 1.000 31.386 84 ASN B C 1
ATOM 1357 O O . ASN A 1 84 ? -2.756 11.647 -9.385 1.000 39.443 84 ASN B O 1
ATOM 1368 N N . ASN A 1 85 ? -3.945 10.096 -10.497 1.000 29.356 85 ASN B N 1
ATOM 1369 C CA . ASN A 1 85 ? -4.120 10.863 -11.758 1.000 32.107 85 ASN B CA 1
ATOM 1370 C C . ASN A 1 85 ? -5.545 11.417 -11.841 1.000 32.908 85 ASN B C 1
ATOM 1371 O O . ASN A 1 85 ? -5.892 11.954 -12.914 1.000 34.006 85 ASN B O 1
ATOM 1382 N N . GLU A 1 86 ? -6.297 11.340 -10.734 1.000 35.792 86 GLU B N 1
ATOM 1383 C CA . GLU A 1 86 ? -7.730 11.743 -10.591 1.000 34.002 86 GLU B CA 1
ATOM 1384 C C . GLU A 1 86 ? -8.557 11.236 -11.780 1.000 30.525 86 GLU B C 1
ATOM 1385 O O . GLU A 1 86 ? -9.408 11.994 -12.312 1.000 32.619 86 GLU B O 1
ATOM 1397 N N . ILE A 1 87 ? -8.337 9.990 -12.177 1.000 26.753 87 ILE B N 1
ATOM 1398 C CA . ILE A 1 87 ? -9.164 9.331 -13.221 1.000 25.104 87 ILE B CA 1
ATOM 1399 C C . ILE A 1 87 ? -10.351 8.661 -12.520 1.000 26.788 87 ILE B C 1
ATOM 1400 O O . ILE A 1 87 ? -10.114 7.783 -11.653 1.000 33.582 87 ILE B O 1
ATOM 1416 N N . GLY A 1 88 ? -11.571 9.094 -12.856 1.000 32.122 88 GLY B N 1
ATOM 1417 C CA . GLY A 1 88 ? -12.835 8.515 -12.341 1.000 37.776 88 GLY B CA 1
ATOM 1418 C C . GLY A 1 88 ? -13.056 8.840 -10.874 1.000 40.835 88 GLY B C 1
ATOM 1419 O O . GLY A 1 88 ? -12.746 9.963 -10.516 1.000 49.683 88 GLY B O 1
ATOM 1423 N N . ASP B 1 5 ? 14.152 17.826 -6.122 1.000 52.016 5 ASP A N 1
ATOM 1424 C CA . ASP B 1 5 ? 14.570 19.234 -5.845 1.000 49.114 5 ASP A CA 1
ATOM 1425 C C . ASP B 1 5 ? 15.176 19.895 -7.093 1.000 41.562 5 ASP A C 1
ATOM 1426 O O . ASP B 1 5 ? 14.762 21.016 -7.416 1.000 40.181 5 ASP A O 1
ATOM 1435 N N . GLN B 1 6 ? 16.163 19.269 -7.739 1.000 36.811 6 GLN A N 1
ATOM 1436 C CA . GLN B 1 6 ? 16.938 19.899 -8.841 1.000 31.470 6 GLN A CA 1
ATOM 1437 C C . GLN B 1 6 ? 16.042 20.093 -10.075 1.000 29.109 6 GLN A C 1
ATOM 1438 O O . GLN B 1 6 ? 15.161 19.233 -10.366 1.000 32.040 6 GLN A O 1
ATOM 1452 N N . THR B 1 7 ? 16.274 21.163 -10.822 1.000 21.404 7 THR A N 1
ATOM 1453 C CA . THR B 1 7 ? 15.515 21.434 -12.076 1.000 20.037 7 THR A CA 1
ATOM 1454 C C . THR B 1 7 ? 15.921 20.403 -13.131 1.000 17.351 7 THR A C 1
ATOM 1455 O O . THR B 1 7 ? 17.126 20.104 -13.285 1.000 22.208 7 THR A O 1
ATOM 1466 N N . MET B 1 8 ? 14.942 19.877 -13.848 1.000 17.727 8 MET A N 1
ATOM 1467 C CA . MET B 1 8 ? 15.127 18.850 -14.894 1.000 19.199 8 MET A CA 1
ATOM 1468 C C . MET B 1 8 ? 15.126 19.561 -16.247 1.000 15.804 8 MET A C 1
ATOM 1469 O O . MET B 1 8 ? 14.284 20.445 -16.484 1.000 14.591 8 MET A O 1
ATOM 1483 N N . PHE B 1 9 ? 16.026 19.143 -17.124 1.000 15.823 9 PHE A N 1
ATOM 1484 C CA . PHE B 1 9 ? 15.990 19.586 -18.531 1.000 15.402 9 PHE A CA 1
ATOM 1485 C C . PHE B 1 9 ? 14.869 18.852 -19.270 1.000 17.115 9 PHE A C 1
ATOM 1486 O O . PHE B 1 9 ? 14.728 17.630 -19.105 1.000 18.566 9 PHE A O 1
ATOM 1503 N N . TYR B 1 10 ? 14.120 19.591 -20.088 1.000 13.035 10 TYR A N 1
ATOM 1504 C CA . TYR B 1 10 ? 13.078 19.009 -20.951 1.000 14.035 10 TYR A CA 1
ATOM 1505 C C . TYR B 1 10 ? 13.572 18.989 -22.400 1.000 12.800 10 TYR A C 1
ATOM 1506 O O . TYR B 1 10 ? 13.827 20.066 -22.965 1.000 12.990 10 TYR A O 1
ATOM 1524 N N . ASN B 1 11 ? 13.711 17.779 -22.932 1.000 16.996 11 ASN A N 1
ATOM 1525 C CA . ASN B 1 11 ? 14.022 17.490 -24.347 1.000 19.376 11 ASN A CA 1
ATOM 1526 C C . ASN B 1 11 ? 12.691 17.130 -25.002 1.000 21.184 11 ASN A C 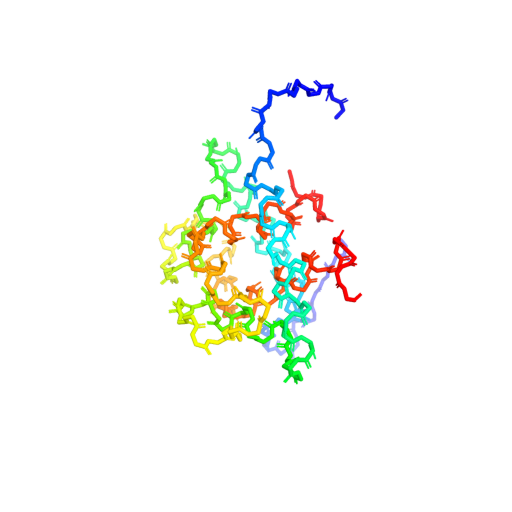1
ATOM 1527 O O . ASN B 1 11 ? 12.040 16.246 -24.462 1.000 24.920 11 ASN A O 1
ATOM 1538 N N . PHE B 1 12 ? 12.270 17.785 -26.078 1.000 23.607 12 PHE A N 1
ATOM 1539 C CA . PHE B 1 12 ? 11.018 17.383 -26.783 1.000 27.141 12 PHE A CA 1
ATOM 1540 C C . PHE B 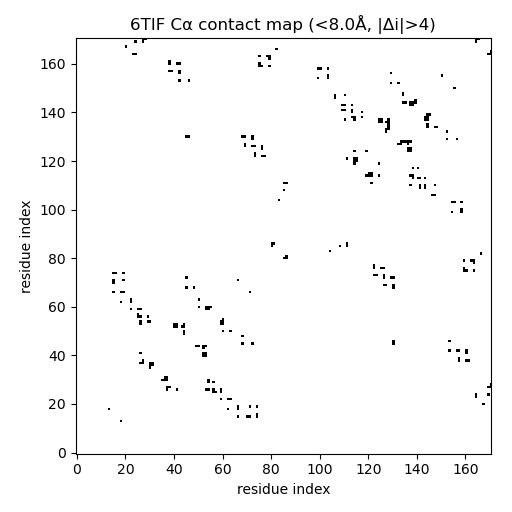1 12 ? 10.924 15.849 -26.861 1.000 29.722 12 PHE A C 1
ATOM 1541 O O . PHE B 1 12 ? 11.841 15.158 -27.377 1.000 31.512 12 PHE A O 1
ATOM 1558 N N . GLY B 1 13 ? 9.817 15.319 -26.311 1.000 34.771 13 GLY A N 1
ATOM 1559 C CA . GLY B 1 13 ? 9.466 13.885 -26.332 1.000 40.285 13 GLY A CA 1
ATOM 1560 C C . GLY B 1 13 ? 9.995 13.136 -25.122 1.000 39.934 13 GLY A C 1
ATOM 1561 O O . GLY B 1 13 ? 9.809 11.912 -25.104 1.000 51.240 13 GLY A O 1
ATOM 1565 N N . ASP B 1 14 ? 10.626 13.827 -24.152 1.000 46.876 14 ASP A N 1
ATOM 1566 C CA . ASP B 1 14 ? 11.252 13.217 -22.935 1.000 43.247 14 ASP A CA 1
ATOM 1567 C C . ASP B 1 14 ? 10.241 12.377 -22.141 1.000 42.466 14 ASP A C 1
ATOM 1568 O O . ASP B 1 14 ? 10.613 11.280 -21.662 1.000 47.915 14 ASP A O 1
ATOM 1577 N N . ASP B 1 15 ? 9.022 12.883 -21.970 1.000 42.486 15 ASP A N 1
ATOM 1578 C CA . ASP B 1 15 ? 8.029 12.291 -21.035 1.000 38.414 15 ASP A CA 1
ATOM 1579 C C . ASP B 1 15 ? 7.027 11.453 -21.818 1.000 32.654 15 ASP A C 1
ATOM 1580 O O . ASP B 1 15 ? 5.984 11.208 -21.252 1.000 32.395 15 ASP A O 1
ATOM 1589 N N . SER B 1 16 ? 7.394 11.021 -23.034 1.000 35.464 16 SER A N 1
ATOM 1590 C CA . SER B 1 16 ? 6.476 10.489 -24.062 1.000 32.619 16 SER A CA 1
ATOM 1591 C C . SER B 1 16 ? 5.812 9.226 -23.510 1.000 32.604 16 SER A C 1
ATOM 1592 O O . SER B 1 16 ? 4.600 9.146 -23.599 1.000 32.973 16 SER A O 1
ATOM 1600 N N . ILE B 1 17 ? 6.549 8.295 -22.903 1.000 35.397 17 ILE A N 1
ATOM 1601 C CA . ILE B 1 17 ? 5.896 7.050 -22.393 1.000 36.066 17 ILE A CA 1
ATOM 1602 C C . ILE B 1 17 ? 4.958 7.417 -21.229 1.000 27.859 17 ILE A C 1
ATOM 1603 O O . ILE B 1 17 ? 3.783 6.983 -21.253 1.000 25.813 17 ILE A O 1
ATOM 1619 N N . GLU B 1 18 ? 5.419 8.225 -20.275 1.000 28.141 18 GLU A N 1
ATOM 1620 C CA . GLU B 1 18 ? 4.557 8.638 -19.142 1.000 22.244 18 GLU A CA 1
ATOM 1621 C C . GLU B 1 18 ? 3.316 9.321 -19.722 1.000 21.621 18 GLU A C 1
ATOM 1622 O O . GLU B 1 18 ? 2.181 9.026 -19.252 1.000 21.244 18 GLU A O 1
ATOM 1634 N N . GLU B 1 19 ? 3.488 10.221 -20.683 1.000 20.974 19 GLU A N 1
ATOM 1635 C CA . GLU B 1 19 ? 2.322 11.004 -21.174 1.000 19.559 19 GLU A CA 1
ATOM 1636 C C . GLU B 1 19 ? 1.411 10.098 -22.022 1.000 19.915 19 GLU A C 1
ATOM 1637 O O . GLU B 1 19 ? 0.175 10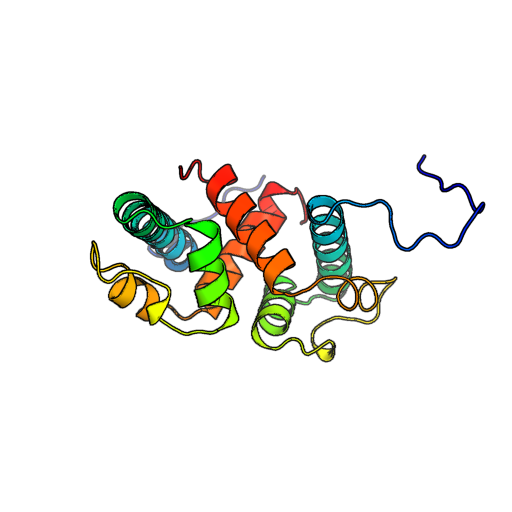.232 -21.927 1.000 19.869 19 GLU A O 1
ATOM 1649 N N . ASP B 1 20 ? 2.006 9.206 -22.814 1.000 20.863 20 ASP A N 1
ATOM 1650 C CA . ASP B 1 20 ? 1.313 8.247 -23.700 1.000 20.568 20 ASP A CA 1
ATOM 1651 C C . ASP B 1 20 ? 0.423 7.361 -22.824 1.000 18.140 20 ASP A C 1
ATOM 1652 O O . ASP B 1 20 ? -0.763 7.172 -23.144 1.000 19.689 20 ASP A O 1
ATOM 1661 N N . VAL B 1 21 ? 0.987 6.787 -21.767 1.000 17.147 21 VAL A N 1
ATOM 1662 C CA . VAL B 1 21 ? 0.216 5.863 -20.899 1.000 17.207 21 VAL A CA 1
ATOM 1663 C C . VAL B 1 21 ? -0.893 6.649 -20.187 1.000 16.877 21 VAL A C 1
ATOM 1664 O O . VAL B 1 21 ? -2.045 6.119 -20.092 1.000 19.274 21 VAL A O 1
ATOM 1677 N N . LYS B 1 22 ? -0.622 7.859 -19.737 1.000 17.657 22 LYS A N 1
ATOM 1678 C CA . LYS B 1 22 ? -1.642 8.689 -19.039 1.000 19.083 22 LYS A CA 1
ATOM 1679 C C . LYS B 1 22 ? -2.826 8.933 -19.988 1.000 17.613 22 LYS A C 1
ATOM 1680 O O . LYS B 1 22 ? -3.988 8.747 -19.576 1.000 18.572 22 LYS A O 1
ATOM 1699 N N . LYS B 1 23 ? -2.532 9.360 -21.216 1.000 18.032 23 LYS A N 1
ATOM 1700 C CA . LYS B 1 23 ? -3.545 9.673 -22.250 1.000 18.907 23 LYS A CA 1
ATOM 1701 C C . LYS B 1 23 ? -4.377 8.407 -22.471 1.000 18.808 23 LYS A C 1
ATOM 1702 O O . LYS B 1 23 ? -5.635 8.475 -22.477 1.000 21.527 23 LYS A O 1
ATOM 1721 N N . LEU B 1 24 ? -3.697 7.289 -22.660 1.000 16.832 24 LEU A N 1
ATOM 1722 C CA . LEU B 1 24 ? -4.319 5.988 -22.999 1.000 19.314 24 LEU A CA 1
ATOM 1723 C C . LEU B 1 24 ? -5.206 5.549 -21.840 1.000 18.044 24 LEU A C 1
ATOM 1724 O O . LEU B 1 24 ? -6.406 5.195 -22.066 1.000 18.691 24 LEU A O 1
ATOM 1740 N N . MET B 1 25 ? -4.687 5.633 -20.618 1.000 17.719 25 MET A N 1
ATOM 1741 C CA . MET B 1 25 ? -5.452 5.139 -19.445 1.000 19.186 25 MET A CA 1
ATOM 1742 C C . MET B 1 25 ? -6.722 5.987 -19.274 1.000 18.408 25 MET A C 1
ATOM 1743 O O . MET B 1 25 ? -7.792 5.404 -18.921 1.000 20.444 25 MET A O 1
ATOM 1757 N N . LYS B 1 26 ? -6.628 7.303 -19.481 1.000 18.728 26 LYS A N 1
ATOM 1758 C CA . LYS B 1 26 ? -7.814 8.188 -19.389 1.000 18.035 26 LYS A CA 1
ATOM 1759 C C . LYS B 1 26 ? -8.851 7.688 -20.388 1.000 16.353 26 LYS A C 1
ATOM 1760 O O . LYS B 1 26 ? -10.044 7.597 -20.032 1.000 19.162 26 LYS A O 1
ATOM 1779 N N . GLN B 1 27 ? -8.453 7.434 -21.618 1.000 13.424 27 GLN A N 1
ATOM 1780 C CA . GLN B 1 27 ? -9.444 7.073 -22.683 1.000 14.951 27 GLN A CA 1
ATOM 1781 C C . GLN B 1 27 ? -9.990 5.659 -22.441 1.000 17.463 27 GLN A C 1
ATOM 1782 O O . GLN B 1 27 ? -11.226 5.414 -22.602 1.000 18.214 27 GLN A O 1
ATOM 1796 N N . VAL B 1 28 ? -9.119 4.736 -22.060 1.000 15.147 28 VAL A N 1
ATOM 1797 C CA . VAL B 1 28 ? -9.508 3.338 -21.786 1.000 13.727 28 VAL A CA 1
ATOM 1798 C C . VAL B 1 28 ? -10.507 3.342 -20.617 1.000 13.625 28 VAL A C 1
ATOM 1799 O O . VAL B 1 28 ? -11.518 2.586 -20.690 1.000 14.709 28 VAL A O 1
ATOM 1812 N N . TYR B 1 29 ? -10.245 4.116 -19.571 1.000 13.166 29 TYR A N 1
ATOM 1813 C CA . TYR B 1 29 ? -11.147 4.189 -18.396 1.000 14.136 29 TYR A CA 1
ATOM 1814 C C . TYR B 1 29 ? -12.535 4.637 -18.862 1.000 14.596 29 TYR A C 1
ATOM 1815 O O . TYR B 1 29 ? -13.529 3.993 -18.484 1.000 14.308 29 TYR A O 1
ATOM 1833 N N . VAL B 1 30 ? -12.587 5.686 -19.678 1.000 15.108 30 VAL A N 1
ATOM 1834 C CA . VAL B 1 30 ? -13.864 6.260 -20.164 1.000 16.109 30 VAL A CA 1
ATOM 1835 C C . VAL B 1 30 ? -14.556 5.181 -20.990 1.000 13.360 30 VAL A C 1
ATOM 1836 O O . VAL B 1 30 ? -15.747 4.923 -20.769 1.000 14.803 30 VAL A O 1
ATOM 1849 N N . ALA B 1 31 ? -13.839 4.509 -21.887 1.000 13.124 31 ALA A N 1
ATOM 1850 C CA . ALA B 1 31 ? -14.460 3.479 -22.773 1.000 13.392 31 ALA A CA 1
ATOM 1851 C C . ALA B 1 31 ? -15.119 2.406 -21.894 1.000 13.365 31 ALA A C 1
ATOM 1852 O O . ALA B 1 31 ? -16.260 1.983 -22.157 1.000 15.858 31 ALA A O 1
ATOM 1859 N N . LEU B 1 32 ? -14.424 1.987 -20.846 1.000 12.292 32 LEU A N 1
ATOM 1860 C CA . LEU B 1 32 ? -14.874 0.866 -20.003 1.000 12.219 32 LEU A CA 1
ATOM 1861 C C . LEU B 1 32 ? -16.104 1.342 -19.231 1.000 14.166 32 LEU A C 1
ATOM 1862 O O . LEU B 1 32 ? -17.091 0.596 -19.204 1.000 14.814 32 LEU A O 1
ATOM 1878 N N . GLU B 1 33 ? -16.040 2.513 -18.611 1.000 15.106 33 GLU A N 1
ATOM 1879 C CA . GLU B 1 33 ? -17.148 2.997 -17.744 1.000 17.185 33 GLU A CA 1
ATOM 1880 C C . GLU B 1 33 ? -18.408 3.182 -18.613 1.000 16.787 33 GLU A C 1
ATOM 1881 O O . GLU B 1 33 ? -19.547 2.774 -18.186 1.000 18.952 33 GLU A O 1
ATOM 1893 N N . GLU B 1 34 ? -18.241 3.763 -19.800 1.000 15.847 34 GLU A N 1
ATOM 1894 C CA . GLU B 1 34 ? -19.395 4.075 -20.692 1.000 15.717 34 GLU A CA 1
ATOM 1895 C C . GLU B 1 34 ? -20.105 2.786 -21.106 1.000 17.531 34 GLU A C 1
ATOM 1896 O O . GLU B 1 34 ? -21.309 2.839 -21.309 1.000 22.845 34 GLU A O 1
ATOM 1908 N N . LYS B 1 35 ? -19.398 1.677 -21.236 1.000 15.483 35 LYS A N 1
ATOM 1909 C CA . LYS B 1 35 ? -19.955 0.358 -21.657 1.000 18.181 35 LYS A CA 1
ATOM 1910 C C . LYS B 1 35 ? -20.338 -0.524 -20.449 1.000 16.480 35 LYS A C 1
ATOM 1911 O O . LYS B 1 35 ? -20.753 -1.707 -20.657 1.000 18.744 35 LYS A O 1
ATOM 1930 N N . GLY B 1 36 ? -20.248 0.028 -19.244 1.000 16.119 36 GLY A N 1
ATOM 1931 C CA . GLY B 1 36 ? -20.800 -0.601 -18.031 1.000 18.282 36 GLY A CA 1
ATOM 1932 C C . GLY B 1 36 ? -19.842 -1.575 -17.353 1.000 16.016 36 GLY A C 1
ATOM 1933 O O . GLY B 1 36 ? -20.247 -2.283 -16.444 1.000 16.056 36 GLY A O 1
ATOM 1937 N N . TYR B 1 37 ? -18.586 -1.597 -17.777 1.000 13.501 37 TYR A N 1
ATOM 1938 C CA . TYR B 1 37 ? -17.531 -2.457 -17.206 1.000 11.730 37 TYR A CA 1
ATOM 1939 C C . TYR B 1 37 ? -17.017 -1.822 -15.923 1.000 12.542 37 TYR A C 1
ATOM 1940 O O . TYR B 1 37 ? -17.147 -0.613 -15.698 1.000 15.974 37 TYR A O 1
ATOM 1958 N N . ASN B 1 38 ? -16.380 -2.701 -15.141 1.000 12.405 38 ASN A N 1
ATOM 1959 C CA . ASN B 1 38 ? -15.575 -2.335 -13.970 1.000 12.355 38 ASN A CA 1
ATOM 1960 C C . ASN B 1 38 ? -14.183 -2.061 -14.533 1.000 11.757 38 ASN A C 1
ATOM 1961 O O . ASN B 1 38 ? -13.536 -3.005 -14.971 1.000 12.231 38 ASN A O 1
ATOM 1972 N N . PRO B 1 39 ? -13.779 -0.780 -14.665 1.000 13.173 39 PRO A N 1
ATOM 1973 C CA . PRO B 1 39 ? -12.528 -0.454 -15.355 1.000 15.235 39 PRO A CA 1
ATOM 1974 C C . PRO B 1 39 ? -11.325 -1.169 -14.719 1.000 13.486 39 PRO A C 1
ATOM 1975 O O . PRO B 1 39 ? -10.509 -1.694 -15.464 1.000 13.262 39 PRO A O 1
ATOM 1986 N N . VAL B 1 40 ? -11.223 -1.213 -13.395 1.000 12.870 40 VAL A N 1
ATOM 1987 C CA . VAL B 1 40 ? -10.060 -1.898 -12.760 1.000 16.153 40 VAL A CA 1
ATOM 1988 C C . VAL B 1 40 ? -10.044 -3.379 -13.172 1.000 15.991 40 VAL A C 1
ATOM 1989 O O . VAL B 1 40 ? -8.990 -3.853 -13.638 1.000 14.866 40 VAL A O 1
ATOM 2002 N N . ASN B 1 41 ? -11.169 -4.092 -13.066 1.000 14.458 41 ASN A N 1
ATOM 2003 C CA . ASN B 1 41 ? -11.270 -5.525 -13.429 1.000 14.082 41 ASN A CA 1
ATOM 2004 C C . ASN B 1 41 ? -10.728 -5.708 -14.853 1.000 13.026 41 ASN A C 1
ATOM 2005 O O . ASN B 1 41 ? -9.936 -6.608 -15.066 1.000 11.907 41 ASN A O 1
ATOM 2016 N N . GLN B 1 42 ? -11.217 -4.913 -15.797 1.000 12.599 42 GLN A N 1
ATOM 2017 C CA . GLN B 1 42 ? -10.883 -5.172 -17.206 1.000 11.295 42 GLN A CA 1
ATOM 2018 C C . GLN B 1 42 ? -9.415 -4.843 -17.463 1.000 11.253 42 GLN A C 1
ATOM 2019 O O . GLN B 1 42 ? -8.768 -5.622 -18.160 1.000 12.815 42 GLN A O 1
ATOM 2033 N N . ILE B 1 43 ? -8.916 -3.771 -16.905 1.000 11.293 43 ILE A N 1
ATOM 2034 C CA . ILE B 1 43 ? -7.477 -3.392 -17.138 1.000 11.091 43 ILE A CA 1
ATOM 2035 C C . ILE B 1 43 ? -6.561 -4.472 -16.527 1.000 12.511 43 ILE A C 1
ATOM 2036 O O . ILE B 1 43 ? -5.584 -4.882 -17.176 1.000 12.256 43 ILE A O 1
ATOM 2052 N N . VAL B 1 44 ? -6.855 -4.936 -15.325 1.000 12.720 44 VAL A N 1
ATOM 2053 C CA . VAL B 1 44 ? -6.098 -6.045 -14.674 1.000 13.313 44 VAL A CA 1
ATOM 2054 C C . VAL B 1 44 ? -6.144 -7.297 -15.555 1.000 13.248 44 VAL A C 1
ATOM 2055 O O . VAL B 1 44 ? -5.086 -7.896 -15.794 1.000 14.312 44 VAL A O 1
ATOM 2068 N N . GLY B 1 45 ? -7.336 -7.713 -16.008 1.000 13.582 45 GLY A N 1
ATOM 2069 C CA . GLY B 1 45 ? -7.484 -8.900 -16.867 1.000 14.427 45 GLY A CA 1
ATOM 2070 C C . GLY B 1 45 ? -6.596 -8.760 -18.085 1.000 12.384 45 GLY A C 1
ATOM 2071 O O . GLY B 1 45 ? -5.923 -9.726 -18.427 1.000 15.977 45 GLY A O 1
ATOM 2075 N N . TYR B 1 46 ? -6.616 -7.611 -18.734 1.000 13.281 46 TYR A N 1
ATOM 2076 C CA . TYR B 1 46 ? -5.781 -7.363 -19.937 1.000 13.602 46 TYR A CA 1
ATOM 2077 C C . TYR B 1 46 ? -4.284 -7.459 -19.586 1.000 13.845 46 TYR A C 1
ATOM 2078 O O . TYR B 1 46 ? -3.501 -8.173 -20.264 1.000 14.968 46 TYR A O 1
ATOM 2096 N N . LEU B 1 47 ? -3.888 -6.797 -18.527 1.000 15.202 47 LEU A N 1
ATOM 2097 C CA . LEU B 1 47 ? -2.445 -6.689 -18.231 1.000 15.685 47 LEU A CA 1
ATOM 2098 C C . LEU B 1 47 ? -1.932 -8.060 -17.818 1.000 16.527 47 LEU A C 1
ATOM 2099 O O . LEU B 1 47 ? -0.764 -8.316 -18.106 1.000 21.713 47 LEU A O 1
ATOM 2115 N N . LEU B 1 48 ? -2.733 -8.893 -17.157 1.000 18.293 48 LEU A N 1
ATOM 2116 C CA . LEU B 1 48 ? -2.287 -10.230 -16.689 1.000 19.997 48 LEU A CA 1
ATOM 2117 C C . LEU B 1 48 ? -2.251 -11.201 -17.882 1.000 19.078 48 LEU A C 1
ATOM 2118 O O . LEU B 1 48 ? -1.295 -11.995 -18.000 1.000 26.053 48 LEU A O 1
ATOM 2134 N N . SER B 1 49 ? -3.221 -11.121 -18.783 1.000 22.178 49 SER A N 1
ATOM 2135 C CA . SER B 1 49 ? -3.444 -12.155 -19.824 1.000 23.746 49 SER A CA 1
ATOM 2136 C C . SER B 1 49 ? -2.831 -11.750 -21.160 1.000 24.923 49 SER A C 1
ATOM 2137 O O . SER B 1 49 ? -2.535 -12.666 -21.930 1.000 26.488 49 SER A O 1
ATOM 2145 N N . GLY B 1 50 ? -2.706 -10.448 -21.433 1.000 21.566 50 GLY A N 1
ATOM 2146 C CA . GLY B 1 50 ? -2.389 -9.913 -22.771 1.000 22.837 50 GLY A CA 1
ATOM 2147 C C . GLY B 1 50 ? -3.524 -10.101 -23.769 1.000 21.303 50 GLY A C 1
ATOM 2148 O O . GLY B 1 50 ? -3.288 -9.857 -24.982 1.000 26.856 50 GLY A O 1
ATOM 2152 N N . ASP B 1 51 ? -4.728 -10.467 -23.307 1.000 19.228 51 ASP A N 1
ATOM 2153 C CA . ASP B 1 51 ? -5.875 -10.730 -24.211 1.000 20.659 51 ASP A CA 1
ATOM 2154 C C . ASP B 1 51 ? -6.620 -9.419 -24.426 1.000 18.747 51 ASP A C 1
ATOM 2155 O O . ASP B 1 51 ? -7.287 -8.898 -23.516 1.000 17.100 51 ASP A O 1
ATOM 2164 N N . PRO B 1 52 ? -6.517 -8.826 -25.632 1.000 19.966 52 PRO A N 1
ATOM 2165 C CA . PRO B 1 52 ? -7.143 -7.533 -25.900 1.000 18.731 52 PRO A CA 1
ATOM 2166 C C . PRO B 1 52 ? -8.678 -7.570 -25.788 1.000 16.990 52 PRO A C 1
ATOM 2167 O O . PRO B 1 52 ? -9.258 -6.487 -25.707 1.000 17.165 52 PRO A O 1
ATOM 2178 N N . ALA B 1 53 ? -9.297 -8.762 -25.802 1.000 18.296 53 ALA A N 1
ATOM 2179 C CA . ALA B 1 53 ? -10.774 -8.897 -25.778 1.000 17.309 53 ALA A CA 1
ATOM 2180 C C . ALA B 1 53 ? -11.322 -8.493 -24.411 1.000 16.794 53 ALA A C 1
ATOM 2181 O O . ALA B 1 53 ? -12.545 -8.393 -24.291 1.000 18.220 53 ALA A O 1
ATOM 2188 N N . TYR B 1 54 ? -10.470 -8.219 -23.416 1.000 14.553 54 TYR A N 1
ATOM 2189 C CA . TYR B 1 54 ? -10.935 -7.642 -22.131 1.000 14.214 54 TYR A CA 1
ATOM 2190 C C . TYR B 1 54 ? -11.156 -6.137 -22.236 1.000 12.417 54 TYR A C 1
ATOM 2191 O O . TYR B 1 54 ? -11.627 -5.525 -21.273 1.000 13.231 54 TYR A O 1
ATOM 2209 N N . ILE B 1 55 ? -10.778 -5.526 -23.352 1.000 13.835 55 ILE A N 1
ATOM 2210 C CA . ILE B 1 55 ? -10.904 -4.067 -23.577 1.000 13.519 55 ILE A CA 1
ATOM 2211 C C . ILE B 1 55 ? -11.916 -3.847 -24.695 1.000 14.391 55 ILE A C 1
ATOM 2212 O O . ILE B 1 55 ? -11.866 -4.495 -25.748 1.000 14.392 55 ILE A O 1
ATOM 2228 N N . PRO B 1 56 ? -12.868 -2.923 -24.481 1.000 15.504 56 PRO A N 1
ATOM 2229 C CA . PRO B 1 56 ? -13.904 -2.627 -25.477 1.000 17.800 56 PRO A CA 1
ATOM 2230 C C . PRO B 1 56 ? -13.319 -2.054 -26.772 1.000 14.091 56 PRO A C 1
ATOM 2231 O O . PRO B 1 56 ? -12.316 -1.374 -26.742 1.000 16.732 56 PRO A O 1
ATOM 2242 N N . ARG B 1 57 ? -13.969 -2.339 -27.883 1.000 15.944 57 ARG A N 1
ATOM 2243 C CA . ARG B 1 57 ? -13.696 -1.623 -29.154 1.000 17.234 57 ARG A CA 1
ATOM 2244 C C . ARG B 1 57 ? -14.188 -0.167 -29.073 1.000 16.701 57 ARG A C 1
ATOM 2245 O O . ARG B 1 57 ? -13.707 0.675 -29.863 1.000 18.308 57 ARG A O 1
ATOM 2266 N N . HIS B 1 58 ? -15.112 0.136 -28.153 1.000 16.450 58 HIS A N 1
ATOM 2267 C CA . HIS B 1 58 ? -15.680 1.478 -27.953 1.000 14.534 58 HIS A CA 1
ATOM 2268 C C . HIS B 1 58 ? -14.532 2.476 -27.826 1.000 15.098 58 HIS A C 1
ATOM 2269 O O . HIS B 1 58 ? -13.590 2.147 -27.119 1.000 14.337 58 HIS A O 1
ATOM 2284 N N . LYS B 1 59 ? -14.626 3.618 -28.498 1.000 16.679 59 LYS A N 1
ATOM 2285 C CA . LYS B 1 59 ? -13.677 4.750 -28.419 1.000 16.142 59 LYS A CA 1
ATOM 2286 C C . LYS B 1 59 ? -12.319 4.281 -28.955 1.000 16.518 59 LYS A C 1
ATOM 2287 O O . LYS B 1 59 ? -11.302 4.891 -28.638 1.000 22.121 59 LYS A O 1
ATOM 2306 N N . ASP B 1 60 ? -12.288 3.197 -29.702 1.000 14.543 60 ASP A N 1
ATOM 2307 C CA . ASP B 1 60 ? -11.031 2.599 -30.219 1.000 17.843 60 ASP A CA 1
ATOM 2308 C C . ASP B 1 60 ? -10.149 2.137 -29.045 1.000 16.140 60 ASP A C 1
ATOM 2309 O O . ASP B 1 60 ? -8.932 1.996 -29.263 1.000 17.436 60 ASP A O 1
ATOM 2318 N N . ALA B 1 61 ? -10.707 1.803 -27.878 1.000 14.641 61 ALA A N 1
ATOM 2319 C CA . ALA B 1 61 ? -9.879 1.498 -26.686 1.000 14.479 61 ALA A CA 1
ATOM 2320 C C . ALA B 1 61 ? -9.008 0.274 -26.970 1.000 16.074 61 ALA A C 1
ATOM 2321 O O . ALA B 1 61 ? -7.812 0.285 -26.610 1.000 16.863 61 ALA A O 1
ATOM 2328 N N . ARG B 1 62 ? -9.566 -0.746 -27.604 1.000 14.576 62 ARG A N 1
ATOM 2329 C CA . ARG B 1 62 ? -8.846 -2.014 -27.852 1.000 15.303 62 ARG A CA 1
ATOM 2330 C C . ARG B 1 62 ? -7.677 -1.724 -28.813 1.000 17.540 62 ARG A C 1
ATOM 2331 O O . ARG B 1 62 ? -6.551 -2.161 -28.528 1.000 18.508 62 ARG A O 1
ATOM 2352 N N . SER B 1 63 ? -7.912 -1.042 -29.919 1.000 17.609 63 SER A N 1
ATOM 2353 C CA . SER B 1 63 ? -6.820 -0.816 -30.910 1.000 21.173 63 SER A CA 1
ATOM 2354 C C . SER B 1 63 ? -5.735 0.044 -30.237 1.000 17.711 63 SER A C 1
ATOM 2355 O O . SER B 1 63 ? -4.538 -0.235 -30.424 1.000 21.017 63 SER A O 1
ATOM 2363 N N . MET B 1 64 ? -6.131 1.029 -29.428 1.000 18.095 64 MET A N 1
ATOM 2364 C CA . MET B 1 64 ? -5.156 1.975 -28.839 1.000 20.158 64 MET A CA 1
ATOM 2365 C C . MET B 1 64 ? -4.293 1.218 -27.841 1.000 17.629 64 MET A C 1
ATOM 2366 O O . MET B 1 64 ? -3.051 1.446 -27.830 1.000 21.065 64 MET A O 1
ATOM 2380 N N . ILE B 1 65 ? -4.895 0.367 -27.013 1.000 16.938 65 ILE A N 1
ATOM 2381 C CA . ILE B 1 65 ? -4.113 -0.373 -25.988 1.000 18.313 65 ILE A CA 1
ATOM 2382 C C . ILE B 1 65 ? -3.157 -1.357 -26.698 1.000 21.129 65 ILE A C 1
ATOM 2383 O O . ILE B 1 65 ? -2.055 -1.566 -26.202 1.000 25.948 65 ILE A O 1
ATOM 2399 N N . ARG B 1 66 ? -3.534 -1.899 -27.858 1.000 22.193 66 ARG A N 1
ATOM 2400 C CA . ARG B 1 66 ? -2.697 -2.879 -28.590 1.000 26.192 66 ARG A CA 1
ATOM 2401 C C . ARG B 1 66 ? -1.507 -2.185 -29.233 1.000 28.342 66 ARG A C 1
ATOM 2402 O O . ARG B 1 66 ? -0.563 -2.923 -29.640 1.000 33.703 66 ARG A O 1
ATOM 2423 N N . ARG B 1 67 ? -1.482 -0.849 -29.259 1.000 27.916 67 ARG A N 1
ATOM 2424 C CA . ARG B 1 67 ? -0.366 -0.136 -29.941 1.000 33.774 67 ARG A CA 1
ATOM 2425 C C . ARG B 1 67 ? 0.794 0.075 -28.956 1.000 30.875 67 ARG A C 1
ATOM 2426 O O . ARG B 1 67 ? 1.914 0.288 -29.420 1.000 35.895 67 ARG A O 1
ATOM 2447 N N . LEU B 1 68 ? 0.570 -0.113 -27.662 1.000 29.783 68 LEU A N 1
ATOM 2448 C CA . LEU B 1 68 ? 1.631 -0.068 -26.633 1.000 35.337 68 LEU A CA 1
ATOM 2449 C C . LEU B 1 68 ? 1.942 -1.485 -26.173 1.000 26.797 68 LEU A C 1
ATOM 2450 O O . LEU B 1 68 ? 1.066 -2.284 -26.118 1.000 35.055 68 LEU A O 1
ATOM 2466 N N . GLU B 1 69 ? 3.201 -1.740 -25.827 1.000 22.748 69 GLU A N 1
ATOM 2467 C CA . GLU B 1 69 ? 3.622 -2.990 -25.165 1.000 29.957 69 GLU A CA 1
ATOM 2468 C C . GLU B 1 69 ? 2.971 -3.014 -23.785 1.000 26.172 69 GLU A C 1
ATOM 2469 O O . GLU B 1 69 ? 3.018 -1.965 -23.130 1.000 25.003 69 GLU A O 1
ATOM 2481 N N . ARG B 1 70 ? 2.444 -4.157 -23.337 1.000 24.523 70 ARG A N 1
ATOM 2482 C CA . ARG B 1 70 ? 1.923 -4.267 -21.942 1.000 25.555 70 ARG A CA 1
ATOM 2483 C C . ARG B 1 70 ? 3.051 -3.884 -20.991 1.000 22.453 70 ARG A C 1
ATOM 2484 O O . ARG B 1 70 ? 2.763 -3.284 -19.960 1.000 20.554 70 ARG A O 1
ATOM 2505 N N . ASP B 1 71 ? 4.311 -4.205 -21.329 1.000 24.852 71 ASP A N 1
ATOM 2506 C CA . ASP B 1 71 ? 5.399 -3.928 -20.357 1.000 23.224 71 ASP A CA 1
ATOM 2507 C C . ASP B 1 71 ? 5.510 -2.408 -20.145 1.000 21.364 71 ASP A C 1
ATOM 2508 O O . ASP B 1 71 ? 5.841 -2.003 -19.033 1.000 20.346 71 ASP A O 1
ATOM 2517 N N . GLU B 1 72 ? 5.199 -1.594 -21.155 1.000 19.391 72 GLU A N 1
ATOM 2518 C CA . GLU B 1 72 ? 5.275 -0.116 -21.055 1.000 20.196 72 GLU A CA 1
ATOM 2519 C C . GLU B 1 72 ? 4.157 0.376 -20.119 1.000 16.081 72 GLU A C 1
ATOM 2520 O O . GLU B 1 72 ? 4.399 1.257 -19.262 1.000 18.197 72 GLU A O 1
ATOM 2532 N N . ILE B 1 73 ? 2.949 -0.166 -20.233 1.000 16.968 73 ILE A N 1
ATOM 2533 C CA . ILE B 1 73 ? 1.849 0.254 -19.315 1.000 13.946 73 ILE A CA 1
ATOM 2534 C C . ILE B 1 73 ? 2.188 -0.156 -17.881 1.000 12.715 73 ILE A C 1
ATOM 2535 O O . ILE B 1 73 ? 2.096 0.709 -16.988 1.000 14.978 73 ILE A O 1
ATOM 2551 N N . ILE B 1 74 ? 2.654 -1.386 -17.680 1.000 13.771 74 ILE A N 1
ATOM 2552 C CA . ILE B 1 74 ? 3.028 -1.865 -16.327 1.000 15.239 74 ILE A CA 1
ATOM 2553 C C . ILE B 1 74 ? 4.177 -1.015 -15.790 1.000 16.170 74 ILE A C 1
ATOM 2554 O O . ILE B 1 74 ? 4.114 -0.663 -14.617 1.000 15.463 74 ILE A O 1
ATOM 2570 N N . GLU B 1 75 ? 5.189 -0.714 -16.600 1.000 16.439 75 GLU A N 1
ATOM 2571 C CA . GLU B 1 75 ? 6.318 0.156 -16.179 1.000 15.352 75 GLU A CA 1
ATOM 2572 C C . GLU B 1 75 ? 5.780 1.458 -15.594 1.000 15.590 75 GLU A C 1
ATOM 2573 O O . GLU B 1 75 ? 6.235 1.857 -14.518 1.000 17.659 75 GLU A O 1
ATOM 2585 N N . GLU B 1 76 ? 4.871 2.131 -16.299 1.000 16.228 76 GLU A N 1
ATOM 2586 C CA . GLU B 1 76 ? 4.323 3.428 -15.820 1.000 17.979 76 GLU A CA 1
ATOM 2587 C C . GLU B 1 76 ? 3.500 3.222 -14.552 1.000 15.495 76 GLU A C 1
ATOM 2588 O O . GLU B 1 76 ? 3.567 4.117 -13.670 1.000 19.244 76 GLU A O 1
ATOM 2600 N N . LEU B 1 77 ? 2.701 2.149 -14.460 1.000 15.827 77 LEU A N 1
ATOM 2601 C CA . LEU B 1 77 ? 1.954 1.884 -13.202 1.000 15.560 77 LEU A CA 1
ATOM 2602 C C . LEU B 1 77 ? 2.924 1.743 -12.028 1.000 15.321 77 LEU A C 1
ATOM 2603 O O . LEU B 1 77 ? 2.648 2.295 -10.956 1.000 17.773 77 LEU A O 1
ATOM 2619 N N . VAL B 1 78 ? 4.000 1.009 -12.244 1.000 14.180 78 VAL A N 1
ATOM 2620 C CA . VAL B 1 78 ? 5.014 0.765 -11.184 1.000 15.847 78 VAL A CA 1
ATOM 2621 C C . VAL B 1 78 ? 5.693 2.091 -10.846 1.000 19.008 78 VAL A C 1
ATOM 2622 O O . VAL B 1 78 ? 5.755 2.410 -9.654 1.000 20.533 78 VAL A O 1
ATOM 2635 N N . LYS B 1 79 ? 6.176 2.846 -11.834 1.000 17.630 79 LYS A N 1
ATOM 2636 C CA . LYS B 1 79 ? 6.885 4.125 -11.555 1.000 20.413 79 LYS A CA 1
ATOM 2637 C C . LYS B 1 79 ? 5.990 5.100 -10.791 1.000 21.867 79 LYS A C 1
ATOM 2638 O O . LYS B 1 79 ? 6.469 5.707 -9.818 1.000 24.592 79 LYS A O 1
ATOM 2657 N N . ALA B 1 80 ? 4.723 5.206 -11.203 1.000 21.323 80 ALA A N 1
ATOM 2658 C CA . ALA B 1 80 ? 3.720 6.085 -10.569 1.000 22.085 80 ALA A CA 1
ATOM 2659 C C . ALA B 1 80 ? 3.539 5.637 -9.110 1.000 20.231 80 ALA A C 1
ATOM 2660 O O . ALA B 1 80 ? 3.484 6.486 -8.220 1.000 24.203 80 ALA A O 1
ATOM 2667 N N . TYR B 1 81 ? 3.477 4.335 -8.868 1.000 21.651 81 TYR A N 1
ATOM 2668 C CA . TYR B 1 81 ? 3.169 3.803 -7.517 1.000 20.068 81 TYR A CA 1
ATOM 2669 C C . TYR B 1 81 ? 4.310 4.142 -6.560 1.000 20.712 81 TYR A C 1
ATOM 2670 O O . TYR B 1 81 ? 4.072 4.595 -5.419 1.000 25.841 81 TYR A O 1
ATOM 2688 N N . LEU B 1 82 ? 5.540 3.919 -7.018 1.000 19.408 82 LEU A N 1
ATOM 2689 C CA . LEU B 1 82 ? 6.730 4.165 -6.177 1.000 24.382 82 LEU A CA 1
ATOM 2690 C C . LEU B 1 82 ? 6.757 5.650 -5.802 1.000 27.474 82 LEU A C 1
ATOM 2691 O O . LEU B 1 82 ? 6.965 5.967 -4.607 1.000 35.362 82 LEU A O 1
ATOM 2707 N N . LYS B 1 83 ? 6.555 6.521 -6.799 1.000 27.259 83 LYS A N 1
ATOM 2708 C CA . LYS B 1 83 ? 6.654 7.989 -6.640 1.000 32.823 83 LYS A CA 1
ATOM 2709 C C . LYS B 1 83 ? 5.575 8.449 -5.653 1.000 31.840 83 LYS A C 1
ATOM 2710 O O . LYS B 1 83 ? 5.901 9.212 -4.741 1.000 39.660 83 LYS A O 1
ATOM 2729 N N . ASN B 1 84 ? 4.350 7.938 -5.781 1.000 31.058 84 ASN A N 1
ATOM 2730 C CA . ASN B 1 84 ? 3.179 8.423 -5.006 1.000 35.372 84 ASN A CA 1
ATOM 2731 C C . ASN B 1 84 ? 3.208 7.809 -3.604 1.000 36.948 84 ASN A C 1
ATOM 2732 O O . ASN B 1 84 ? 2.491 8.321 -2.730 1.000 43.276 84 ASN A O 1
ATOM 2743 N N . ASN B 1 85 ? 4.027 6.781 -3.395 1.000 29.192 85 ASN A N 1
ATOM 2744 C CA . ASN B 1 85 ? 4.239 6.125 -2.075 1.000 31.931 85 ASN A CA 1
ATOM 2745 C C . ASN B 1 85 ? 5.586 6.507 -1.460 1.000 33.474 85 ASN A C 1
ATOM 2746 O O . ASN B 1 85 ? 5.988 5.831 -0.476 1.000 37.120 85 ASN A O 1
ATOM 2757 N N . GLU B 1 86 ? 6.216 7.573 -1.967 1.000 33.356 86 GLU A N 1
ATOM 2758 C CA . GLU B 1 86 ? 7.505 8.127 -1.472 1.000 43.331 86 GLU A CA 1
ATOM 2759 C C . GLU B 1 86 ? 8.593 7.037 -1.480 1.000 43.358 86 GLU A C 1
ATOM 2760 O O . GLU B 1 86 ? 9.489 7.102 -0.610 1.000 48.195 86 GLU A O 1
ATOM 2772 N N . ILE B 1 87 ? 8.523 6.041 -2.369 1.000 35.547 87 ILE A N 1
ATOM 2773 C CA . ILE B 1 87 ? 9.598 5.012 -2.466 1.000 33.503 87 ILE A CA 1
ATOM 2774 C C . ILE B 1 87 ? 10.580 5.512 -3.537 1.000 36.383 87 ILE A C 1
ATOM 2775 O O . ILE B 1 87 ? 10.137 5.756 -4.678 1.000 48.565 87 ILE A O 1
ATOM 2791 N N . GLY B 1 88 ? 11.842 5.755 -3.173 1.000 40.545 88 GLY A N 1
ATOM 2792 C CA . GLY B 1 88 ? 12.842 6.417 -4.039 1.000 54.985 88 GLY A CA 1
#

Solvent-accessible surface area: 11066 Å² total; per-residue (Å²): 141,119,205,83,78,116,140,145,199,46,159,51,120,53,58,68,112,90,22,0,76,80,8,2,94,35,3,36,57,9,7,87,119,152,72,126,86,8,15,81,50,8,10,10,16,3,65,57,27,68,57,78,85,5,42,190,75,145,56,3,51,58,7,8,208,142,7,107,70,56,46,1,1,61,21,0,0,98,15,10,10,158,64,34,148,18,90,206,164,129,166,186,133,93,197,45,76,65,47,67,84,89,59,0,62,138,13,1,88,50,0,35,60,0,0,94,112,123,70,105,83,13,25,94,34,0,14,20,0,2,69,64,15,66,37,70,101,0,14,187,72,94,95,0,66,44,42,0,124,180,39,121,65,66,27,0,1,54,12,0,0,106,16,6,8,148,58,27,155,14,64